Protein AF-0000000075576545 (afdb_homodimer)

Secondary structure (DSSP, 8-state):
-HHHHHHHHHHTT-SSSHHHHHHHHHHHHHTTSS-HHHHHHHHHHHHHH-/-HHHHHHHHHHTT-SSSHHHHHHHHHHHHHTTSS-HHHHHHHHHHHHHH-

Foldseek 3Di:
DVLVVLQVCQVVVVQPDLVSSLVVLVVCDVVVVDDPVSSVVSNVSNVVSD/DVLVVLVVCLVVVVQPDLVSSLVVLVVCPVVVVDDPVSSVVSNVSNVVSD

pLDDT: mean 96.34, std 4.25, range [70.0, 98.81]

Solvent-accessible surface area (b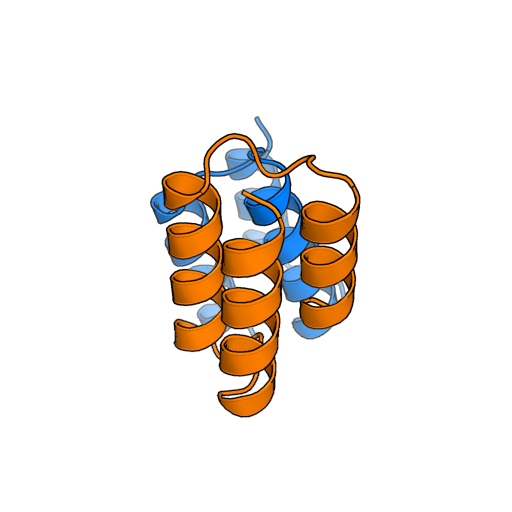ackbone atoms only — not comparable to full-atom values): 5797 Å² total; per-residue (Å²): 111,59,56,62,51,52,49,52,33,52,75,67,64,68,49,84,47,72,69,58,42,49,52,52,51,52,51,34,45,73,67,65,57,37,50,72,69,54,48,52,51,52,53,52,51,46,60,68,70,98,114,56,55,60,52,52,50,51,31,51,76,67,65,64,47,86,46,73,68,59,41,50,51,51,52,51,53,34,44,76,66,66,56,38,50,72,68,56,45,54,53,51,50,50,52,46,62,67,68,101

Sequence (100 aa):
MTYSYCKTVIKNGRYGTKEAMMVKLDVFLLNDRITQEEYTELVELLNAAAMTYSYCKTVIKNGRYGTKEAMMVKLDVFLLNDRITQEEYTELVELLNAAA

Organism: Acetobacterium woodii (strain ATCC 29683 / DSM 1030 / JCM 2381 / KCTC 1655 / WB1) (NCBI:txid931626)

Radius of gyration: 13.6 Å; Cα contacts (8 Å, |Δi|>4): 77; chains: 2; bounding box: 20×38×34 Å

Structure (mmCIF, N/CA/C/O backbone):
data_AF-0000000075576545-model_v1
#
loop_
_entity.id
_entity.type
_entity.pdbx_description
1 polymer 'Phage protein'
#
loop_
_atom_site.group_PDB
_atom_site.id
_atom_site.type_symbol
_atom_site.label_atom_id
_atom_site.label_alt_id
_atom_site.label_comp_id
_atom_site.label_asym_id
_atom_site.label_entity_id
_atom_site.label_seq_id
_atom_site.pdbx_PDB_ins_code
_atom_site.Cartn_x
_atom_site.Cartn_y
_atom_site.Cartn_z
_atom_site.occupancy
_atom_site.B_iso_or_equiv
_atom_site.auth_seq_id
_atom_site.auth_comp_id
_atom_site.auth_asym_id
_atom_site.auth_atom_id
_atom_site.pdbx_PDB_model_num
ATOM 1 N N . MET A 1 1 ? -1.935 -0.619 16.625 1 90 1 MET A N 1
ATOM 2 C CA . MET A 1 1 ? -0.884 0.291 17.078 1 90 1 MET A CA 1
ATOM 3 C C . MET A 1 1 ? -0.255 1.021 15.898 1 90 1 MET A C 1
ATOM 5 O O . MET A 1 1 ? -0.136 2.248 15.914 1 90 1 MET A O 1
ATOM 9 N N . THR A 1 2 ? -0.079 0.381 14.641 1 97.62 2 THR A N 1
ATOM 10 C CA . THR A 1 2 ? 0.593 0.978 13.492 1 97.62 2 THR A CA 1
ATOM 11 C C . THR A 1 2 ? -0.204 2.164 12.953 1 97.62 2 THR A C 1
ATOM 13 O O . THR A 1 2 ? 0.36 3.229 12.688 1 97.62 2 THR A O 1
ATOM 16 N N . TYR A 1 3 ? -1.474 1.985 12.969 1 98.38 3 TYR A N 1
ATOM 17 C CA . TYR A 1 3 ? -2.344 3.035 12.453 1 98.38 3 TYR A CA 1
ATOM 18 C C . TYR A 1 3 ? -2.219 4.305 13.289 1 98.38 3 TYR A C 1
ATOM 20 O O . TYR A 1 3 ? -2.01 5.395 12.742 1 98.38 3 TYR A O 1
ATOM 28 N N . SER A 1 4 ? -2.352 4.246 14.547 1 98 4 SER A N 1
ATOM 29 C CA . SER A 1 4 ? -2.324 5.391 15.453 1 98 4 SER A CA 1
ATOM 30 C C . SER A 1 4 ? -0.98 6.105 15.398 1 98 4 SER A C 1
ATOM 32 O O . SER A 1 4 ? -0.924 7.336 15.445 1 98 4 SER A O 1
ATOM 34 N N . TYR A 1 5 ? 0.071 5.352 15.266 1 97.62 5 TYR A N 1
ATOM 35 C CA . TYR A 1 5 ? 1.399 5.949 15.188 1 97.62 5 TYR A CA 1
ATOM 36 C C . TYR A 1 5 ? 1.574 6.711 13.875 1 97.62 5 TYR A C 1
ATOM 38 O O . TYR A 1 5 ? 2.08 7.836 13.867 1 97.62 5 TYR A O 1
ATOM 46 N N . CYS A 1 6 ? 1.139 6.156 12.805 1 98.44 6 CYS A N 1
ATOM 47 C CA . CYS A 1 6 ? 1.201 6.848 11.523 1 98.44 6 CYS A CA 1
ATOM 48 C C . CYS A 1 6 ? 0.433 8.164 11.57 1 98.44 6 CYS A C 1
ATOM 50 O O . CYS A 1 6 ? 0.914 9.188 11.086 1 98.44 6 CYS A O 1
ATOM 52 N N . LYS A 1 7 ? -0.748 8.031 12.195 1 97.94 7 LYS A N 1
ATOM 53 C CA . LYS A 1 7 ? -1.576 9.227 12.281 1 97.94 7 LYS A CA 1
ATOM 54 C C . LYS A 1 7 ? -0.864 10.328 13.062 1 97.94 7 LYS A C 1
ATOM 56 O O . LYS A 1 7 ? -0.843 11.484 12.633 1 97.94 7 LYS A O 1
ATOM 61 N N . THR A 1 8 ? -0.292 10.031 14.125 1 97.81 8 THR A N 1
ATOM 62 C CA . THR A 1 8 ? 0.432 10.977 14.969 1 97.81 8 THR A CA 1
ATOM 63 C C . THR A 1 8 ? 1.604 11.586 14.203 1 97.81 8 THR A C 1
ATOM 65 O O . THR A 1 8 ? 1.81 12.805 14.242 1 97.81 8 THR A O 1
ATOM 68 N N . VAL A 1 9 ? 2.369 10.75 13.531 1 97.75 9 VAL A N 1
ATOM 69 C CA . VAL A 1 9 ? 3.523 11.188 12.758 1 97.75 9 VAL A CA 1
ATOM 70 C C . VAL A 1 9 ? 3.084 12.195 11.703 1 97.75 9 VAL A C 1
ATOM 72 O O . VAL A 1 9 ? 3.74 13.227 11.508 1 97.75 9 VAL A O 1
ATOM 75 N N . ILE A 1 10 ? 2 11.977 11.047 1 98.12 10 ILE A N 1
ATOM 76 C CA . ILE A 1 10 ? 1.502 12.852 9.984 1 98.12 10 ILE A CA 1
ATOM 77 C C . ILE A 1 10 ? 1.017 14.164 10.578 1 98.12 10 ILE A C 1
ATOM 79 O O . ILE A 1 10 ? 1.375 15.242 10.102 1 98.12 10 ILE A O 1
ATOM 83 N N . LYS A 1 11 ? 0.287 14.023 11.641 1 97.06 11 LYS A N 1
ATOM 84 C CA . LYS A 1 11 ? -0.284 15.219 12.258 1 97.06 11 LYS A CA 1
ATOM 85 C C . LYS A 1 11 ? 0.81 16.125 12.812 1 97.06 11 LYS A C 1
ATOM 87 O O . LYS A 1 11 ? 0.673 17.359 12.789 1 97.06 11 LYS A O 1
ATOM 92 N N . ASN A 1 12 ? 1.858 15.609 13.203 1 96.88 12 ASN A N 1
ATOM 93 C CA . ASN A 1 12 ? 2.943 16.391 13.797 1 96.88 12 ASN A CA 1
ATOM 94 C C . ASN A 1 12 ? 3.967 16.812 12.742 1 96.88 12 ASN A C 1
ATOM 96 O O . ASN A 1 12 ? 4.941 17.484 13.062 1 96.88 12 ASN A O 1
ATOM 100 N N . GLY A 1 13 ? 3.873 16.422 11.641 1 95.31 13 GLY A N 1
ATOM 101 C CA . GLY A 1 13 ? 4.785 16.797 10.57 1 95.31 13 GLY A CA 1
ATOM 102 C C . GLY A 1 13 ? 6.148 16.141 10.695 1 95.31 13 GLY A C 1
ATOM 103 O O . GLY A 1 13 ? 7.141 16.656 10.18 1 95.31 13 GLY A O 1
ATOM 104 N N . ARG A 1 14 ? 6.238 15.07 11.32 1 95.88 14 ARG A N 1
AT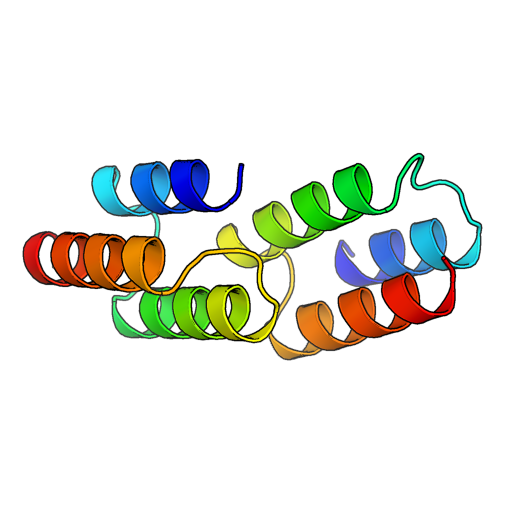OM 105 C CA . ARG A 1 14 ? 7.5 14.383 11.594 1 95.88 14 ARG A CA 1
ATOM 106 C C . ARG A 1 14 ? 7.73 13.25 10.602 1 95.88 14 ARG A C 1
ATOM 108 O O . ARG A 1 14 ? 8.25 12.195 10.969 1 95.88 14 ARG A O 1
ATOM 115 N N . TYR A 1 15 ? 7.297 13.312 9.312 1 95.19 15 TYR A N 1
ATOM 116 C CA . TYR A 1 15 ? 7.367 12.203 8.367 1 95.19 15 TYR A CA 1
ATOM 117 C C . TYR A 1 15 ? 8.391 12.484 7.273 1 95.19 15 TYR A C 1
ATOM 119 O O . TYR A 1 15 ? 8.555 11.688 6.352 1 95.19 15 TYR A O 1
ATOM 127 N N . GLY A 1 16 ? 9.203 13.547 7.469 1 94.44 16 GLY A N 1
ATOM 128 C CA . GLY A 1 16 ? 10.172 13.883 6.434 1 94.44 16 GLY A CA 1
ATOM 129 C C . GLY A 1 16 ? 9.531 14.438 5.18 1 94.44 16 GLY A C 1
ATOM 130 O O . GLY A 1 16 ? 8.977 15.547 5.191 1 94.44 16 GLY A O 1
ATOM 131 N N . THR A 1 17 ? 9.539 13.688 4.031 1 95.56 17 THR A N 1
ATOM 132 C CA . THR A 1 17 ? 8.875 14.078 2.795 1 95.56 17 THR A CA 1
ATOM 133 C C . THR A 1 17 ? 7.586 13.289 2.604 1 95.56 17 THR A C 1
ATOM 135 O O . THR A 1 17 ? 7.449 12.18 3.119 1 95.56 17 THR A O 1
ATOM 138 N N . LYS A 1 18 ? 6.672 13.836 1.822 1 95.75 18 LYS A N 1
ATOM 139 C CA . LYS A 1 18 ? 5.426 13.148 1.498 1 95.75 18 LYS A CA 1
ATOM 140 C C . LYS A 1 18 ? 5.695 11.812 0.823 1 95.75 18 LYS A C 1
ATOM 142 O O . LYS A 1 18 ? 5.062 10.805 1.154 1 95.75 18 LYS A O 1
ATOM 147 N N . GLU A 1 19 ? 6.625 11.859 -0.095 1 95.62 19 GLU A N 1
ATOM 148 C CA . GLU A 1 19 ? 6.934 10.633 -0.825 1 95.62 19 GLU A CA 1
ATOM 149 C C . GLU A 1 19 ? 7.477 9.555 0.11 1 95.62 19 GLU A C 1
ATOM 151 O O . GLU A 1 19 ? 7.145 8.375 -0.033 1 95.62 19 GLU A O 1
ATOM 156 N N . ALA A 1 20 ? 8.312 9.961 1.014 1 96 20 ALA A N 1
ATOM 157 C CA . ALA A 1 20 ? 8.867 9 1.964 1 96 20 ALA A CA 1
ATOM 158 C C . ALA A 1 20 ? 7.773 8.391 2.836 1 96 20 ALA A C 1
ATOM 160 O O . ALA A 1 20 ? 7.793 7.195 3.125 1 96 20 ALA A O 1
ATOM 161 N N . MET A 1 21 ? 6.863 9.219 3.27 1 97.88 21 MET A N 1
ATOM 162 C CA . MET A 1 21 ? 5.762 8.734 4.094 1 97.88 21 MET A CA 1
ATOM 163 C C . MET A 1 21 ? 4.844 7.812 3.289 1 97.88 21 MET A C 1
ATOM 165 O O . MET A 1 21 ? 4.391 6.785 3.793 1 97.88 21 MET A O 1
ATOM 169 N N . MET A 1 22 ? 4.609 8.109 2.078 1 97.44 22 MET A N 1
ATOM 170 C CA . MET A 1 22 ? 3.779 7.273 1.216 1 97.44 22 MET A CA 1
ATOM 171 C C . MET A 1 22 ? 4.375 5.879 1.072 1 97.44 22 MET A C 1
ATOM 173 O O . MET A 1 22 ? 3.652 4.879 1.114 1 97.44 22 MET A O 1
ATOM 177 N N . VAL A 1 23 ? 5.605 5.832 0.939 1 97.06 23 VAL A N 1
ATOM 178 C CA . VAL A 1 23 ? 6.285 4.547 0.803 1 97.06 23 VAL A CA 1
ATOM 179 C C . VAL A 1 23 ? 6.059 3.707 2.059 1 97.06 23 VAL A C 1
ATOM 181 O O . VAL A 1 23 ? 5.777 2.51 1.972 1 97.06 23 VAL A O 1
ATOM 184 N N . LYS A 1 24 ? 6.156 4.344 3.137 1 97.75 24 LYS A N 1
ATOM 185 C CA . LYS A 1 24 ? 5.941 3.625 4.391 1 97.75 24 LYS A CA 1
ATOM 186 C C . LYS A 1 24 ? 4.508 3.111 4.488 1 97.75 24 LYS A C 1
ATOM 188 O O . LYS A 1 24 ? 4.277 1.967 4.887 1 97.75 24 LYS A O 1
ATOM 193 N N . LEU A 1 25 ? 3.57 3.883 4.133 1 98.5 25 LEU A N 1
ATOM 194 C CA . LEU A 1 25 ? 2.172 3.467 4.168 1 98.5 25 LEU A CA 1
ATOM 195 C C . LEU A 1 25 ? 1.926 2.307 3.211 1 98.5 25 LEU A C 1
ATOM 197 O O . LEU A 1 25 ? 1.195 1.369 3.541 1 98.5 25 LEU A O 1
ATOM 201 N N . ASP A 1 26 ? 2.531 2.354 2.049 1 98.25 26 ASP A N 1
ATOM 202 C CA . ASP A 1 26 ? 2.428 1.253 1.096 1 98.25 26 ASP A CA 1
ATOM 203 C C . ASP A 1 26 ? 2.904 -0.059 1.716 1 98.25 26 ASP A C 1
ATOM 205 O O . ASP A 1 26 ? 2.242 -1.09 1.586 1 98.25 26 ASP A O 1
ATOM 209 N N . VAL A 1 27 ? 3.971 0.028 2.348 1 97 27 VAL A N 1
ATOM 210 C CA . VAL A 1 27 ? 4.582 -1.151 2.953 1 97 27 VAL A CA 1
ATOM 211 C C . VAL A 1 27 ? 3.688 -1.684 4.07 1 97 27 VAL A C 1
ATOM 213 O O . VAL A 1 27 ? 3.51 -2.896 4.207 1 97 27 VAL A O 1
ATOM 216 N N . PHE A 1 28 ? 3.156 -0.814 4.852 1 98.12 28 PHE A N 1
ATOM 217 C CA . PHE A 1 28 ? 2.287 -1.232 5.945 1 98.12 28 PHE A CA 1
ATOM 218 C C . PHE A 1 28 ? 1.035 -1.915 5.41 1 98.12 28 PHE A C 1
ATOM 220 O O . PHE A 1 28 ? 0.571 -2.906 5.977 1 98.12 28 PHE A O 1
ATOM 227 N N . LEU A 1 29 ? 0.477 -1.38 4.309 1 98.19 29 LEU A N 1
ATOM 228 C CA . LEU A 1 29 ? -0.7 -2.008 3.719 1 98.19 29 LEU A CA 1
ATOM 229 C C . LEU A 1 29 ? -0.355 -3.377 3.146 1 98.19 29 LEU A C 1
ATOM 231 O O . LEU A 1 29 ? -1.077 -4.352 3.375 1 98.19 29 LEU A O 1
ATOM 235 N N . LEU A 1 30 ? 0.726 -3.424 2.441 1 96.88 30 LEU A N 1
ATOM 236 C CA . LEU A 1 30 ? 1.135 -4.656 1.778 1 96.88 30 LEU A CA 1
ATOM 237 C C . LEU A 1 30 ? 1.379 -5.766 2.795 1 96.88 30 LEU A C 1
ATOM 239 O O . LEU A 1 30 ? 1.116 -6.938 2.518 1 96.88 30 LEU A O 1
ATOM 243 N N . ASN A 1 31 ? 1.802 -5.402 4.035 1 95.69 31 ASN A N 1
ATOM 244 C CA . ASN A 1 31 ? 2.131 -6.375 5.074 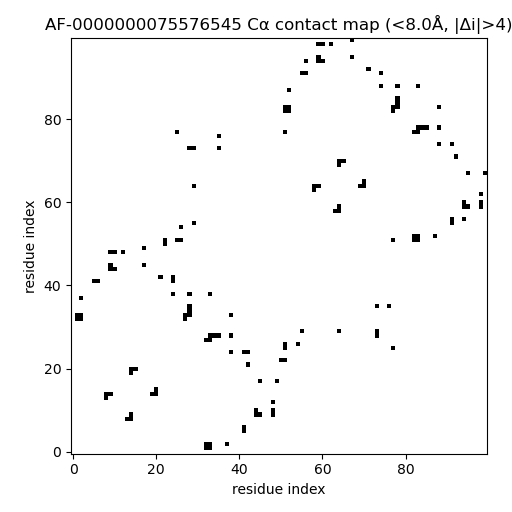1 95.69 31 ASN A CA 1
ATOM 245 C C . ASN A 1 31 ? 1.006 -6.508 6.094 1 95.69 31 ASN A C 1
ATOM 247 O O . ASN A 1 31 ? 1.208 -7.059 7.18 1 95.69 31 ASN A O 1
ATOM 251 N N . ASP A 1 32 ? -0.062 -6.012 5.848 1 95.19 32 ASP A N 1
ATOM 252 C CA . ASP A 1 32 ? -1.29 -6.156 6.621 1 95.19 32 ASP A CA 1
ATOM 253 C C . ASP A 1 32 ? -1.141 -5.527 8.008 1 95.19 32 ASP A C 1
ATOM 255 O O . ASP A 1 32 ? -1.675 -6.047 8.992 1 95.19 32 ASP A O 1
ATOM 259 N N . ARG A 1 33 ? -0.354 -4.441 8.102 1 97 33 ARG A N 1
ATOM 260 C CA . ARG A 1 33 ? -0.176 -3.736 9.367 1 97 33 ARG A CA 1
ATOM 261 C C . ARG A 1 33 ? -1.225 -2.643 9.539 1 97 33 ARG A C 1
ATOM 263 O O . ARG A 1 33 ? -1.422 -2.129 10.641 1 97 33 ARG A O 1
ATOM 270 N N . ILE A 1 34 ? -1.89 -2.27 8.398 1 98.19 34 ILE A N 1
ATOM 271 C CA . ILE A 1 34 ? -3.053 -1.39 8.375 1 98.19 34 ILE A CA 1
ATOM 272 C C . ILE A 1 34 ? -4.074 -1.91 7.367 1 98.19 34 ILE A C 1
ATOM 274 O O . ILE A 1 34 ? -3.723 -2.646 6.441 1 98.19 34 ILE A O 1
ATOM 278 N N . THR A 1 35 ? -5.375 -1.611 7.598 1 96.88 35 THR A N 1
ATOM 279 C CA . THR A 1 35 ? -6.438 -2.004 6.68 1 96.88 35 THR A CA 1
ATOM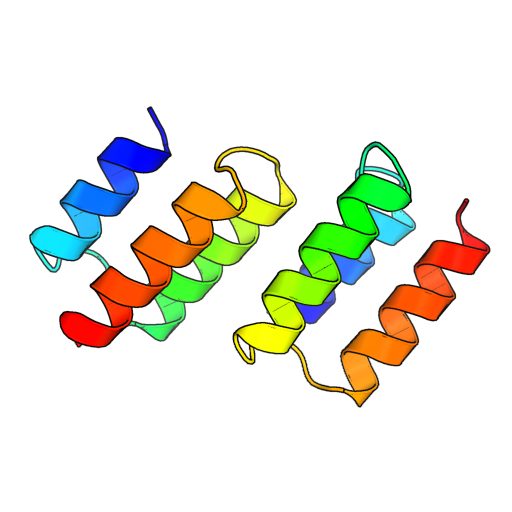 280 C C . THR A 1 35 ? -6.527 -1.028 5.508 1 96.88 35 THR A C 1
ATOM 282 O O . THR A 1 35 ? -5.922 0.045 5.539 1 96.88 35 THR A O 1
ATOM 285 N N . GLN A 1 36 ? -7.305 -1.43 4.543 1 96.81 36 GLN A N 1
ATOM 286 C CA . GLN A 1 36 ? -7.551 -0.557 3.398 1 96.81 36 GLN A CA 1
ATOM 287 C C . GLN A 1 36 ? -8.172 0.766 3.84 1 96.81 36 GLN A C 1
ATOM 289 O O . GLN A 1 36 ? -7.809 1.828 3.328 1 96.81 36 GLN A O 1
ATOM 294 N N . GLU A 1 37 ? -9.117 0.618 4.75 1 97.06 37 GLU A N 1
ATOM 295 C CA . GLU A 1 37 ? -9.789 1.817 5.246 1 97.06 37 GLU A CA 1
ATOM 296 C C . GLU A 1 37 ? -8.805 2.734 5.969 1 97.06 37 GLU A C 1
ATOM 298 O O . GLU A 1 37 ? -8.812 3.949 5.762 1 97.06 37 GLU A O 1
ATOM 303 N N . GLU A 1 38 ? -8.031 2.158 6.785 1 98.31 38 GLU A N 1
ATOM 304 C CA . GLU A 1 38 ? -7.008 2.922 7.496 1 98.31 38 GLU A CA 1
ATOM 305 C C . GLU A 1 38 ? -6.016 3.557 6.527 1 98.31 38 GLU A C 1
ATOM 307 O O . GLU A 1 38 ? -5.648 4.723 6.684 1 98.31 38 GLU A O 1
ATOM 312 N N . TYR A 1 39 ? -5.617 2.816 5.559 1 98.56 39 TYR A N 1
ATOM 313 C CA . TYR A 1 39 ? -4.703 3.299 4.527 1 98.56 39 TYR A CA 1
ATOM 314 C C . TYR A 1 39 ? -5.277 4.527 3.824 1 98.56 39 TYR A C 1
ATOM 316 O O . TYR A 1 39 ? -4.602 5.551 3.705 1 98.56 39 TYR A O 1
ATOM 324 N N . THR A 1 40 ? -6.469 4.461 3.43 1 97.62 40 THR A N 1
ATOM 325 C CA . THR A 1 40 ? -7.105 5.559 2.709 1 97.62 40 THR A CA 1
ATOM 326 C C . THR A 1 40 ? -7.195 6.805 3.586 1 97.62 40 THR A C 1
ATOM 328 O O . THR A 1 40 ? -6.918 7.914 3.127 1 97.62 40 THR A O 1
ATOM 331 N N . GLU A 1 41 ? -7.535 6.582 4.762 1 98.12 41 GLU A N 1
ATOM 332 C CA . GLU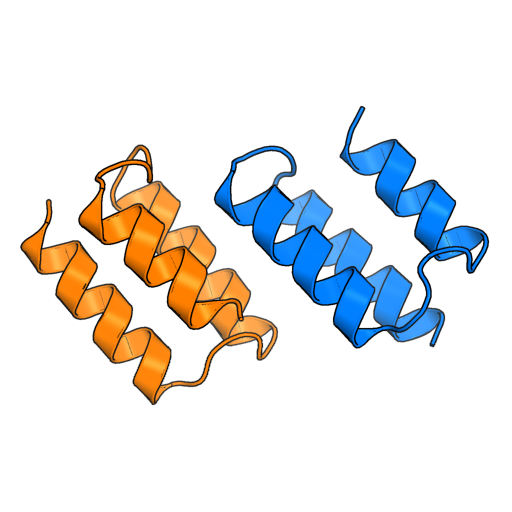 A 1 41 ? -7.613 7.711 5.684 1 98.12 41 GLU A CA 1
ATOM 333 C C . GLU A 1 41 ? -6.254 8.375 5.867 1 98.12 41 GLU A C 1
ATOM 335 O O . GLU A 1 41 ? -6.145 9.602 5.848 1 98.12 41 GLU A O 1
ATOM 340 N N . LEU A 1 42 ? -5.234 7.617 6.059 1 98.56 42 LEU A N 1
ATOM 341 C CA . LEU A 1 42 ? -3.891 8.141 6.285 1 98.56 42 LEU A CA 1
ATOM 342 C C . LEU A 1 42 ? -3.381 8.875 5.051 1 98.56 42 LEU A C 1
ATOM 344 O O . LEU A 1 42 ? -2.73 9.914 5.164 1 98.56 42 LEU A O 1
ATOM 348 N N . VAL A 1 43 ? -3.66 8.359 3.877 1 98.19 43 VAL A N 1
ATOM 349 C CA . VAL A 1 43 ? -3.262 9.008 2.633 1 98.19 43 VAL A CA 1
ATOM 350 C C . VAL A 1 43 ? -3.963 10.359 2.506 1 98.19 43 VAL A C 1
ATOM 352 O O . VAL A 1 43 ? -3.35 11.352 2.104 1 98.19 43 VAL A O 1
ATOM 355 N N . GLU A 1 44 ? -5.191 10.383 2.85 1 97.38 44 GLU A N 1
ATOM 356 C CA . GLU A 1 44 ? -5.934 11.641 2.801 1 97.38 44 GLU A CA 1
ATOM 357 C C . GLU A 1 44 ? -5.352 12.664 3.77 1 97.38 44 GLU A C 1
ATOM 359 O O . GLU A 1 44 ? -5.223 13.844 3.432 1 97.38 44 GLU A O 1
ATOM 364 N N . LEU A 1 45 ? -5.098 12.273 4.941 1 97.38 45 LEU A N 1
ATOM 365 C CA . LEU A 1 45 ? -4.48 13.148 5.93 1 97.38 45 LEU A CA 1
ATOM 366 C C . LEU A 1 45 ? -3.148 13.688 5.422 1 97.38 45 LEU A C 1
ATOM 368 O O . LEU A 1 45 ? -2.857 14.875 5.574 1 97.38 45 LEU A O 1
ATOM 372 N N . LEU A 1 46 ? -2.416 12.859 4.871 1 97.5 46 LEU A N 1
ATOM 373 C CA . LEU A 1 46 ? -1.104 13.227 4.348 1 97.5 46 LEU A CA 1
ATOM 374 C C . LEU A 1 46 ? -1.236 14.242 3.219 1 97.5 46 LEU A C 1
ATOM 376 O O . LEU A 1 46 ? -0.468 15.203 3.15 1 97.5 46 LEU A O 1
ATOM 380 N N . ASN A 1 47 ? -2.186 14.039 2.35 1 95.81 47 ASN A N 1
ATOM 381 C CA . ASN A 1 47 ? -2.416 14.953 1.235 1 95.81 47 ASN A CA 1
ATOM 382 C C . ASN A 1 47 ? -2.885 16.312 1.72 1 95.81 47 ASN A C 1
ATOM 384 O O . ASN A 1 47 ? -2.6 17.344 1.085 1 95.81 47 ASN A O 1
ATOM 388 N N . ALA A 1 48 ? -3.502 16.234 2.791 1 94.31 48 ALA A N 1
ATOM 389 C CA . ALA A 1 48 ? -3.992 17.5 3.357 1 94.31 48 ALA A CA 1
ATOM 390 C C . ALA A 1 48 ? -2.881 18.234 4.098 1 94.31 48 ALA A C 1
ATOM 392 O O . ALA A 1 48 ? -2.953 19.453 4.281 1 94.31 48 ALA A O 1
ATOM 393 N N . ALA A 1 49 ? -1.959 17.578 4.699 1 88.19 49 ALA A N 1
ATOM 394 C CA . ALA A 1 49 ? -0.867 18.156 5.48 1 88.19 49 ALA A CA 1
ATOM 395 C C . ALA A 1 49 ? 0.177 18.797 4.574 1 88.19 49 ALA A C 1
ATOM 397 O O . ALA A 1 49 ? 0.95 19.641 5.012 1 88.19 49 ALA A O 1
ATOM 398 N N . ALA A 1 50 ? 0.433 18.172 3.502 1 70.75 50 ALA A N 1
ATOM 399 C CA . ALA A 1 50 ? 1.482 18.656 2.607 1 70.75 50 ALA A CA 1
ATOM 400 C C . ALA A 1 50 ? 0.916 19.625 1.568 1 70.75 50 ALA A C 1
ATOM 402 O O . ALA A 1 50 ? -0.255 19.516 1.193 1 70.75 50 ALA A O 1
ATOM 403 N N . MET B 1 1 ? 8.844 2.369 -6.141 1 90.69 1 MET B N 1
ATOM 404 C CA . MET B 1 1 ? 9.125 1.581 -4.941 1 90.69 1 MET B CA 1
ATOM 405 C C . MET B 1 1 ? 7.988 0.606 -4.656 1 90.69 1 MET B C 1
ATOM 407 O O . MET B 1 1 ? 8.211 -0.602 -4.559 1 90.69 1 MET B O 1
ATOM 411 N N . THR B 1 2 ? 6.711 0.947 -4.891 1 97.44 2 THR B N 1
ATOM 412 C CA . THR B 1 2 ? 5.547 0.126 -4.578 1 97.44 2 THR B CA 1
ATOM 413 C C . THR B 1 2 ? 5.445 -1.056 -5.539 1 97.44 2 THR B C 1
ATOM 415 O O . THR B 1 2 ? 5.195 -2.186 -5.117 1 97.44 2 THR B O 1
ATOM 418 N N . TYR B 1 3 ? 5.754 -0.803 -6.715 1 98.31 3 TYR B N 1
ATOM 419 C CA . TYR B 1 3 ? 5.703 -1.851 -7.73 1 98.31 3 TYR B CA 1
ATOM 420 C C . TYR B 1 3 ? 6.648 -2.992 -7.379 1 98.31 3 TYR B C 1
ATOM 422 O O . TYR B 1 3 ? 6.254 -4.16 -7.387 1 98.31 3 TYR B O 1
ATOM 430 N N . SER B 1 4 ? 7.809 -2.705 -7.105 1 97.75 4 SER B N 1
ATOM 431 C CA . SER B 1 4 ? 8.828 -3.705 -6.812 1 97.75 4 SER B CA 1
ATOM 432 C C . SER B 1 4 ? 8.469 -4.52 -5.578 1 97.75 4 SER B C 1
ATOM 434 O O . SER B 1 4 ? 8.695 -5.73 -5.535 1 97.75 4 SER B O 1
ATOM 436 N N . TYR B 1 5 ? 7.93 -3.887 -4.59 1 97.25 5 TYR B N 1
ATOM 437 C CA . TYR B 1 5 ? 7.535 -4.598 -3.377 1 97.25 5 TYR B CA 1
ATOM 438 C C . TYR B 1 5 ? 6.379 -5.551 -3.654 1 97.25 5 TYR B C 1
ATOM 440 O O . TYR B 1 5 ? 6.398 -6.703 -3.221 1 97.25 5 TYR B O 1
ATOM 448 N N . CYS B 1 6 ? 5.48 -5.086 -4.441 1 98.5 6 CYS B N 1
ATOM 449 C CA . CYS B 1 6 ? 4.379 -5.969 -4.816 1 98.5 6 CYS B CA 1
ATOM 450 C C . CYS B 1 6 ? 4.891 -7.195 -5.559 1 98.5 6 CYS B C 1
ATOM 452 O O . CYS B 1 6 ? 4.465 -8.32 -5.277 1 98.5 6 CYS B O 1
ATOM 454 N N . LYS B 1 7 ? 5.801 -6.902 -6.449 1 98 7 LYS B N 1
ATOM 455 C CA . LYS B 1 7 ? 6.352 -8 -7.234 1 98 7 LYS B CA 1
ATOM 456 C C . LYS B 1 7 ? 7.043 -9.023 -6.336 1 98 7 LYS B C 1
ATOM 458 O O . LYS B 1 7 ? 6.836 -10.234 -6.488 1 98 7 LYS B O 1
ATOM 463 N N . THR B 1 8 ? 7.762 -8.578 -5.449 1 97.5 8 THR B N 1
ATOM 464 C CA . THR B 1 8 ? 8.477 -9.438 -4.52 1 97.5 8 THR B CA 1
ATOM 465 C C . THR B 1 8 ? 7.504 -10.258 -3.682 1 97.5 8 THR B C 1
ATOM 467 O O . THR B 1 8 ? 7.691 -11.469 -3.504 1 97.5 8 THR B O 1
ATOM 470 N N . VAL B 1 9 ? 6.496 -9.664 -3.211 1 97.44 9 VAL B N 1
ATOM 471 C CA . VAL B 1 9 ? 5.5 -10.312 -2.371 1 97.44 9 VAL B CA 1
ATOM 472 C C . VAL B 1 9 ? 4.793 -11.414 -3.162 1 97.44 9 VAL B C 1
ATOM 474 O O . VAL B 1 9 ? 4.57 -12.508 -2.648 1 97.44 9 VAL B O 1
ATOM 477 N N . ILE B 1 10 ? 4.5 -11.141 -4.371 1 98.06 10 ILE B N 1
ATOM 478 C CA . ILE B 1 10 ? 3.807 -12.102 -5.219 1 98.06 10 ILE B CA 1
ATOM 479 C C . ILE B 1 10 ? 4.734 -13.273 -5.539 1 98.06 10 ILE B C 1
ATOM 481 O O . ILE B 1 10 ? 4.348 -14.438 -5.398 1 98.06 10 ILE B O 1
ATOM 485 N N . LYS B 1 11 ? 5.891 -12.938 -5.902 1 97 11 LYS B N 1
ATOM 486 C CA . LYS B 1 11 ? 6.844 -13.969 -6.289 1 97 11 LYS B CA 1
ATOM 487 C C . LYS B 1 11 ? 7.176 -14.883 -5.113 1 97 11 LYS B C 1
ATOM 489 O O . LYS B 1 11 ? 7.41 -16.078 -5.293 1 97 11 LYS B O 1
ATOM 494 N N . ASN B 1 12 ? 7.137 -14.398 -3.963 1 96.19 12 ASN B N 1
ATOM 495 C CA . ASN B 1 12 ? 7.477 -15.172 -2.771 1 96.19 12 ASN B CA 1
ATOM 496 C C . ASN B 1 12 ? 6.242 -15.812 -2.145 1 96.19 12 ASN B C 1
ATOM 498 O O . ASN B 1 12 ? 6.344 -16.5 -1.132 1 96.19 12 ASN B O 1
ATOM 502 N N . GLY B 1 13 ? 5.137 -15.609 -2.607 1 94.56 13 GLY B N 1
ATOM 503 C CA . GLY B 1 13 ? 3.908 -16.203 -2.096 1 94.56 13 GLY B CA 1
ATOM 504 C C . GLY B 1 13 ? 3.5 -15.648 -0.744 1 94.56 13 GLY B C 1
ATOM 505 O O . GLY B 1 13 ? 2.803 -16.312 0.021 1 94.56 13 GLY B O 1
ATOM 506 N N . ARG B 1 14 ? 3.904 -14.508 -0.417 1 94.06 14 ARG B N 1
ATOM 507 C CA . ARG B 1 14 ? 3.65 -13.898 0.888 1 94.06 14 ARG B CA 1
ATOM 508 C C . ARG B 1 14 ? 2.451 -12.961 0.832 1 94.06 14 ARG B C 1
ATOM 510 O O . ARG B 1 14 ? 2.451 -11.906 1.477 1 94.06 14 ARG B O 1
ATOM 517 N N . TYR B 1 15 ? 1.405 -13.164 0.049 1 94.62 15 TYR B N 1
ATOM 518 C CA . TYR B 1 15 ? 0.298 -12.242 -0.153 1 94.62 15 TYR B CA 1
ATOM 519 C C . TYR B 1 15 ? -0.986 -12.781 0.465 1 94.62 15 TYR B C 1
ATOM 521 O O . TYR B 1 15 ? -2.047 -12.164 0.35 1 94.62 15 TYR B O 1
ATOM 529 N N . GLY B 1 16 ? -0.896 -13.859 1.254 1 92.62 16 GLY B N 1
ATOM 530 C CA . GLY B 1 16 ? -2.09 -14.453 1.83 1 92.62 16 GLY B CA 1
ATOM 531 C C . GLY B 1 16 ? -2.971 -15.141 0.801 1 92.62 16 GLY B C 1
ATOM 532 O O . GLY B 1 16 ? -2.684 -16.266 0.377 1 92.62 16 GLY B O 1
ATOM 533 N N . THR B 1 17 ? -4.168 -14.484 0.396 1 95 17 THR B N 1
ATOM 534 C CA . THR B 1 17 ? -5.047 -14.984 -0.653 1 95 17 THR B CA 1
ATOM 535 C C . THR B 1 17 ? -4.957 -14.117 -1.9 1 95 17 THR B C 1
ATOM 537 O O . THR B 1 17 ? -4.602 -12.938 -1.816 1 95 17 THR B O 1
ATOM 540 N N . LYS B 1 18 ? -5.273 -14.719 -3.014 1 96.12 18 LYS B N 1
ATOM 541 C CA . LYS B 1 18 ? -5.32 -13.969 -4.266 1 96.12 18 LYS B CA 1
ATOM 542 C C . LYS B 1 18 ? -6.273 -12.781 -4.16 1 96.12 18 LYS B C 1
ATOM 544 O O . LYS B 1 18 ? -5.957 -11.688 -4.625 1 96.12 18 LYS B O 1
ATOM 549 N N . GLU B 1 19 ? -7.383 -12.992 -3.52 1 96.12 19 GLU B N 1
ATOM 550 C CA . GLU B 1 19 ? -8.383 -11.938 -3.377 1 96.12 19 GLU B CA 1
ATOM 551 C C . GLU B 1 19 ? -7.84 -10.773 -2.557 1 96.12 19 GLU B C 1
ATOM 553 O O . GLU B 1 19 ? -8.055 -9.609 -2.9 1 96.12 19 GLU B O 1
ATOM 558 N N . ALA B 1 20 ? -7.172 -11.125 -1.502 1 95.75 20 ALA B N 1
ATOM 559 C CA . ALA B 1 20 ? -6.613 -10.086 -0.641 1 95.75 20 ALA B CA 1
ATOM 560 C C . ALA B 1 20 ? -5.555 -9.273 -1.38 1 95.75 20 ALA B C 1
ATOM 562 O O . ALA B 1 20 ? -5.5 -8.047 -1.247 1 95.75 20 ALA B O 1
ATOM 563 N N . MET B 1 21 ? -4.695 -9.953 -2.164 1 97.94 21 MET B N 1
ATOM 564 C CA . MET B 1 21 ? -3.658 -9.258 -2.926 1 97.94 21 MET B CA 1
ATOM 565 C C . MET B 1 21 ? -4.273 -8.383 -4.012 1 97.94 21 MET B C 1
AT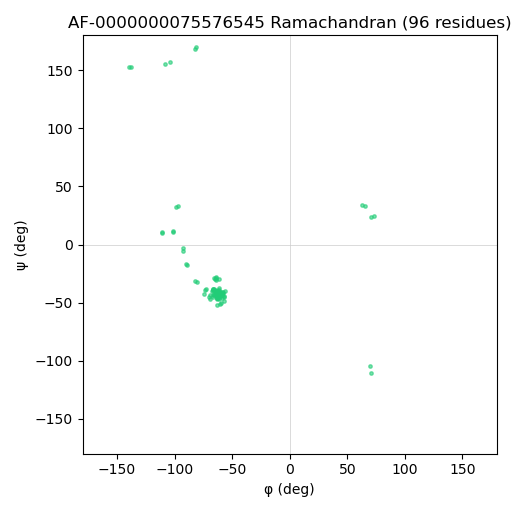OM 567 O O . MET B 1 21 ? -3.818 -7.262 -4.242 1 97.94 21 MET B O 1
ATOM 571 N N . MET B 1 22 ? -5.309 -8.852 -4.645 1 98 22 MET B N 1
ATOM 572 C CA . MET B 1 22 ? -5.984 -8.078 -5.688 1 98 22 MET B CA 1
ATOM 573 C C . MET B 1 22 ? -6.523 -6.77 -5.129 1 98 22 MET B C 1
ATOM 575 O O . MET B 1 22 ? -6.41 -5.723 -5.77 1 98 22 MET B O 1
ATOM 579 N N . VAL B 1 23 ? -7.074 -6.84 -3.98 1 97.38 23 VAL B N 1
ATOM 580 C CA . VAL B 1 23 ? -7.621 -5.645 -3.348 1 97.38 23 VAL B CA 1
ATOM 581 C C . VAL B 1 23 ? -6.504 -4.633 -3.096 1 97.38 23 VAL B C 1
ATOM 583 O O . VAL B 1 23 ? -6.672 -3.438 -3.35 1 97.38 23 VAL B O 1
ATOM 586 N N . LYS B 1 24 ? -5.422 -5.117 -2.645 1 98.31 24 LYS B N 1
ATOM 587 C CA . LYS B 1 24 ? -4.301 -4.219 -2.393 1 98.31 24 LYS B CA 1
ATOM 588 C C . LYS B 1 24 ? -3.799 -3.586 -3.688 1 98.31 24 LYS B C 1
ATOM 590 O O . LYS B 1 24 ? -3.502 -2.391 -3.727 1 98.31 24 LYS B O 1
ATOM 595 N N . LEU B 1 25 ? -3.699 -4.297 -4.758 1 98.62 25 LEU B N 1
ATOM 596 C CA . LEU B 1 25 ? -3.295 -3.758 -6.051 1 98.62 25 LEU B CA 1
ATOM 597 C C . LEU B 1 25 ? -4.273 -2.689 -6.523 1 98.62 25 LEU B C 1
ATOM 599 O O . LEU B 1 25 ? -3.863 -1.654 -7.055 1 98.62 25 LEU B O 1
ATOM 603 N N . ASP B 1 26 ? -5.543 -2.918 -6.332 1 98.38 26 ASP B N 1
ATOM 604 C CA . ASP B 1 26 ? -6.559 -1.926 -6.668 1 98.38 26 ASP B CA 1
ATOM 605 C C . ASP B 1 26 ? -6.328 -0.623 -5.906 1 98.38 26 ASP B C 1
ATOM 607 O O . ASP B 1 26 ? -6.391 0.463 -6.488 1 98.38 26 ASP B O 1
ATOM 611 N N . VAL B 1 27 ? -6.082 -0.732 -4.68 1 97.88 27 VAL B N 1
ATOM 612 C CA . VAL B 1 27 ? -5.883 0.429 -3.818 1 97.88 27 VAL B CA 1
ATOM 613 C C . VAL B 1 27 ? -4.641 1.196 -4.266 1 97.88 27 VAL B C 1
ATOM 615 O O . VAL B 1 27 ? -4.656 2.428 -4.344 1 97.88 27 VAL B O 1
ATOM 618 N N . PHE B 1 28 ? -3.594 0.492 -4.598 1 98.5 28 PHE B N 1
ATOM 619 C CA . PHE B 1 28 ? -2.371 1.143 -5.051 1 98.5 28 PHE B CA 1
ATOM 620 C C . PHE B 1 28 ? -2.592 1.845 -6.387 1 98.5 28 PHE B C 1
ATOM 622 O O . PHE B 1 28 ? -2.07 2.939 -6.613 1 98.5 28 PHE B O 1
ATOM 629 N N . LEU B 1 29 ? -3.359 1.251 -7.281 1 98.62 29 LEU B N 1
ATOM 630 C CA . LEU B 1 29 ? -3.66 1.874 -8.562 1 98.62 29 LEU B CA 1
ATOM 631 C C . LEU B 1 29 ? -4.496 3.137 -8.375 1 98.62 29 LEU B C 1
ATOM 633 O O . LEU B 1 29 ? -4.203 4.176 -8.977 1 98.62 29 LEU B O 1
ATOM 637 N N . LEU B 1 30 ? -5.484 3.066 -7.52 1 96.69 30 LEU B N 1
ATOM 638 C CA . LEU B 1 30 ? -6.395 4.176 -7.27 1 96.69 30 LEU B CA 1
ATOM 639 C C . LEU B 1 30 ? -5.656 5.367 -6.668 1 96.69 30 LEU B C 1
ATOM 641 O O . LEU B 1 30 ? -6.02 6.52 -6.914 1 96.69 30 LEU B O 1
ATOM 645 N N . ASN B 1 31 ? -4.609 5.098 -5.965 1 96.19 31 ASN B N 1
ATOM 646 C CA . ASN B 1 31 ? -3.867 6.164 -5.301 1 96.19 31 ASN B CA 1
ATOM 647 C C . ASN B 1 31 ? -2.605 6.535 -6.074 1 96.19 31 ASN B C 1
ATOM 649 O O . ASN B 1 31 ? -1.713 7.191 -5.535 1 96.19 31 ASN B O 1
ATOM 653 N N . ASP B 1 32 ? -2.477 6.062 -7.234 1 95.62 32 ASP B N 1
ATOM 654 C CA . ASP B 1 32 ? -1.406 6.387 -8.172 1 95.62 32 ASP B CA 1
ATOM 655 C C . ASP B 1 32 ? -0.047 5.957 -7.625 1 95.62 32 ASP B C 1
ATOM 657 O O . ASP B 1 32 ? 0.953 6.652 -7.812 1 95.62 32 ASP B O 1
ATOM 661 N N . ARG B 1 33 ? -0.075 4.879 -6.922 1 97.31 33 ARG B N 1
ATOM 662 C CA . ARG B 1 33 ? 1.173 4.336 -6.398 1 97.31 33 ARG B CA 1
ATOM 663 C C . ARG B 1 33 ? 1.813 3.373 -7.391 1 97.31 33 ARG B C 1
ATOM 665 O O . ARG B 1 33 ? 3.006 3.076 -7.297 1 97.31 33 ARG B O 1
ATOM 672 N N . ILE B 1 34 ? 1.018 2.893 -8.352 1 98.56 34 ILE B N 1
ATOM 673 C CA . ILE B 1 34 ? 1.462 2.121 -9.508 1 98.56 34 ILE B CA 1
ATOM 674 C C . ILE B 1 34 ? 0.719 2.588 -10.758 1 98.56 34 ILE B C 1
ATOM 676 O O . ILE B 1 34 ? -0.365 3.168 -10.656 1 98.56 34 ILE B O 1
ATOM 680 N N . THR B 1 35 ? 1.429 2.387 -11.867 1 98.31 35 THR B N 1
ATOM 681 C CA . THR B 1 35 ? 0.797 2.738 -13.133 1 98.31 35 THR B CA 1
ATOM 682 C C . THR B 1 35 ? -0.119 1.616 -13.609 1 98.31 35 THR B C 1
ATOM 684 O O . THR B 1 35 ? -0.075 0.503 -13.086 1 98.31 35 THR B O 1
ATOM 687 N N . GLN B 1 36 ? -0.963 1.966 -14.672 1 98.38 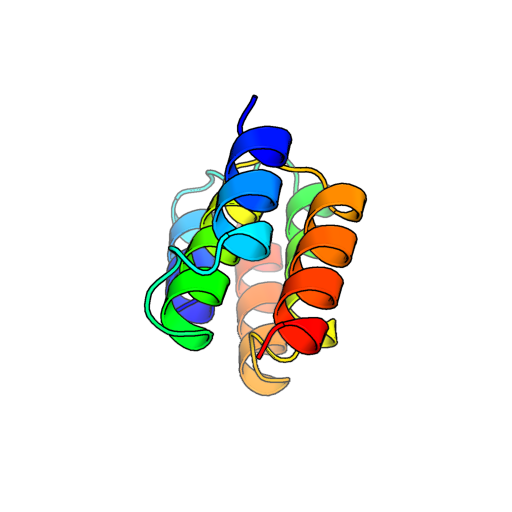36 GLN B N 1
ATOM 688 C CA . GLN B 1 36 ? -1.823 0.958 -15.281 1 98.38 36 GLN B CA 1
ATOM 689 C C . GLN B 1 36 ? -1.001 -0.199 -15.844 1 98.38 36 GLN B C 1
ATOM 691 O O . GLN B 1 36 ? -1.403 -1.36 -15.742 1 98.38 36 GLN B O 1
ATOM 696 N N . GLU B 1 37 ? 0.054 0.133 -16.422 1 98.62 37 GLU B N 1
ATOM 697 C CA . GLU B 1 37 ? 0.927 -0.898 -16.969 1 98.62 37 GLU B CA 1
ATOM 698 C C . GLU B 1 37 ? 1.479 -1.801 -15.875 1 98.62 37 GLU B C 1
ATOM 700 O O . GLU B 1 37 ? 1.465 -3.027 -16 1 98.62 37 GLU B O 1
ATOM 705 N N . GLU B 1 38 ? 1.936 -1.201 -14.828 1 98.69 38 GLU B N 1
ATOM 706 C CA . GLU B 1 38 ? 2.443 -1.952 -13.688 1 98.69 38 GLU B CA 1
ATOM 707 C C . GLU B 1 38 ? 1.353 -2.822 -13.07 1 98.69 38 GLU B C 1
ATOM 709 O O . GLU B 1 38 ? 1.603 -3.971 -12.695 1 98.69 38 GLU B O 1
ATOM 714 N N . TYR B 1 39 ? 0.202 -2.324 -13 1 98.81 39 TYR B N 1
ATOM 715 C CA . TYR B 1 39 ? -0.945 -3.055 -12.477 1 98.81 39 TYR B CA 1
ATOM 716 C C . TYR B 1 39 ? -1.213 -4.312 -13.289 1 98.81 39 TYR B C 1
ATOM 718 O O . TYR B 1 39 ? -1.354 -5.402 -12.727 1 98.81 39 TYR B O 1
ATOM 726 N N . THR B 1 40 ? -1.273 -4.117 -14.531 1 98.69 40 THR B N 1
ATOM 727 C CA . THR B 1 40 ? -1.549 -5.238 -15.422 1 98.69 40 THR B CA 1
ATOM 728 C C . THR B 1 40 ? -0.488 -6.324 -15.273 1 98.69 40 THR B C 1
ATOM 730 O O . THR B 1 40 ? -0.814 -7.512 -15.188 1 98.69 40 THR B O 1
ATOM 733 N N . GLU B 1 41 ? 0.706 -5.93 -15.219 1 98.62 41 GLU B N 1
ATOM 734 C CA . GLU B 1 41 ? 1.793 -6.887 -15.047 1 98.62 41 GLU B CA 1
ATOM 735 C C . GLU B 1 41 ? 1.663 -7.641 -13.719 1 98.62 41 GLU B C 1
ATOM 737 O O . GLU B 1 41 ? 1.838 -8.859 -13.672 1 98.62 41 GLU B O 1
ATOM 742 N N . LEU B 1 42 ? 1.374 -6.996 -12.68 1 98.69 42 LEU B N 1
ATOM 743 C CA . LEU B 1 42 ? 1.267 -7.602 -11.352 1 98.69 42 LEU B CA 1
ATOM 744 C C . LEU B 1 42 ? 0.079 -8.555 -11.289 1 98.69 42 LEU B C 1
ATOM 746 O O . LEU B 1 42 ? 0.168 -9.625 -10.68 1 98.69 42 LEU B O 1
ATOM 750 N N . VAL B 1 43 ? -1.012 -8.164 -11.922 1 98.38 43 VAL B N 1
ATOM 751 C CA . V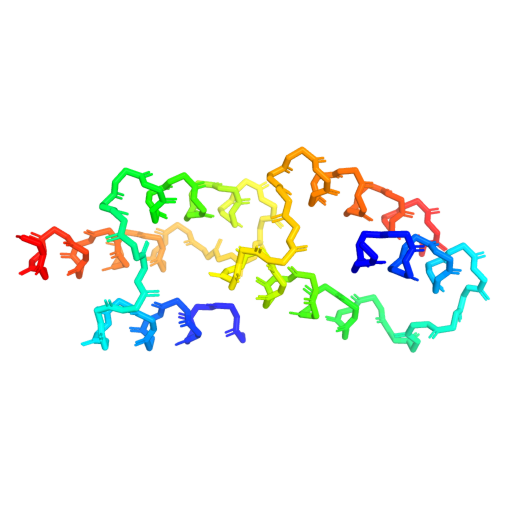AL B 1 43 ? -2.186 -9.031 -11.969 1 98.38 43 VAL B CA 1
ATOM 752 C C . VAL B 1 43 ? -1.854 -10.312 -12.727 1 98.38 43 VAL B C 1
ATOM 754 O O . VAL B 1 43 ? -2.256 -11.406 -12.32 1 98.38 43 VAL B O 1
ATOM 757 N N . GLU B 1 44 ? -1.159 -10.156 -13.75 1 98.25 44 GLU B N 1
ATOM 758 C CA . GLU B 1 44 ? -0.753 -11.328 -14.516 1 98.25 44 GLU B CA 1
ATOM 759 C C . GLU B 1 44 ? 0.15 -12.242 -13.688 1 98.25 44 GLU B C 1
ATOM 761 O O . GLU B 1 44 ? -0.004 -13.461 -13.719 1 98.25 44 GLU B O 1
ATOM 766 N N . LEU B 1 45 ? 1.104 -11.703 -13.023 1 97.69 45 LEU B N 1
ATOM 767 C CA . LEU B 1 45 ? 1.982 -12.469 -12.141 1 97.69 45 LEU B CA 1
ATOM 768 C C . LEU B 1 45 ? 1.18 -13.18 -11.062 1 97.69 45 LEU B C 1
ATOM 770 O O . LEU B 1 45 ? 1.439 -14.344 -10.758 1 97.69 45 LEU B O 1
ATOM 774 N N . LEU B 1 46 ? 0.256 -12.516 -10.578 1 97.62 46 LEU B N 1
ATOM 775 C CA . LEU B 1 46 ? -0.583 -13.062 -9.516 1 97.62 46 LEU B CA 1
ATOM 776 C C . LEU B 1 46 ? -1.417 -14.227 -10.023 1 97.62 46 LEU B C 1
ATOM 778 O O . LEU B 1 46 ? -1.551 -15.25 -9.344 1 97.62 46 LEU B O 1
ATOM 782 N N . ASN B 1 47 ? -1.961 -14.055 -11.172 1 96.62 47 ASN B N 1
ATOM 783 C CA . ASN B 1 47 ? -2.766 -15.109 -11.781 1 96.62 47 ASN B CA 1
ATOM 784 C C . ASN B 1 47 ? -1.927 -16.344 -12.094 1 96.62 47 ASN B C 1
ATOM 786 O O . ASN B 1 47 ? -2.426 -17.469 -12.031 1 96.62 47 ASN B O 1
ATOM 790 N N . ALA B 1 48 ? -0.726 -16.078 -12.312 1 94.69 48 ALA B N 1
ATOM 791 C CA . ALA B 1 48 ? 0.176 -17.188 -12.617 1 94.69 48 ALA B CA 1
ATOM 792 C C . ALA B 1 48 ? 0.653 -17.875 -11.344 1 94.69 48 ALA B C 1
ATOM 794 O O . ALA B 1 48 ? 1.087 -19.031 -11.383 1 94.69 48 ALA B O 1
ATOM 795 N N . ALA B 1 49 ? 0.806 -17.219 -10.227 1 87.31 49 ALA B N 1
ATOM 796 C CA . ALA B 1 49 ? 1.301 -17.734 -8.953 1 87.31 49 ALA B CA 1
ATOM 797 C C . ALA B 1 49 ? 0.244 -18.594 -8.266 1 87.31 49 ALA B C 1
ATOM 799 O O . ALA B 1 49 ? 0.571 -19.453 -7.438 1 87.31 49 ALA B O 1
ATOM 800 N N . ALA B 1 50 ? -0.922 -18.172 -8.281 1 70 50 ALA B N 1
ATOM 801 C CA . ALA B 1 50 ? -1.977 -18.906 -7.586 1 70 50 ALA B CA 1
ATOM 802 C C . ALA B 1 50 ? -2.555 -20 -8.477 1 70 50 ALA B C 1
ATOM 804 O O . ALA B 1 50 ? -2.545 -19.891 -9.703 1 70 50 ALA B O 1
#

Nearest PDB structures (foldseek):
  2rld-assembly1_E  TM=8.988E-01  e=2.389E+00  Bacteroides thetaiotaomicron VPI-5482
  1is1-assembly1_A  TM=9.687E-01  e=7.773E+00  Vibrio parahaemolyticus
  6fxc-assembly1_Bt  TM=6.523E-01  e=3.468E+00  Staphylococcus aureus RF122
  7te2-assembly1_A  TM=6.706E-01  e=6.063E+00  Rhodobacter capsulatus Y262
  2rld-assembly1_E  TM=6.919E-01  e=1.824E+00  Bacteroides thetaiotaomicron VPI-5482